Protein AF-A0A3M1MXD2-F1 (afdb_monomer_lite)

Structure (mmCIF, N/CA/C/O backbone):
data_AF-A0A3M1MXD2-F1
#
_entry.id   AF-A0A3M1MXD2-F1
#
loop_
_atom_site.group_PDB
_atom_site.id
_atom_site.type_symbol
_atom_site.label_atom_id
_atom_site.label_alt_id
_atom_site.label_comp_id
_atom_site.label_asym_id
_atom_site.label_entity_id
_atom_site.label_seq_id
_atom_site.pdbx_PDB_ins_code
_atom_site.Cartn_x
_atom_site.Cartn_y
_atom_site.Cartn_z
_atom_site.occupancy
_atom_site.B_iso_or_equiv
_atom_site.auth_seq_id
_atom_site.auth_comp_id
_atom_site.auth_asym_id
_atom_site.auth_atom_id
_atom_site.pdbx_PDB_model_num
ATOM 1 N N . THR A 1 1 ? -4.404 8.424 15.068 1.00 61.44 1 THR A N 1
ATOM 2 C CA . THR A 1 1 ? -3.546 7.217 15.096 1.00 61.44 1 THR A CA 1
ATOM 3 C C . THR A 1 1 ? -4.121 6.163 14.155 1.00 61.44 1 THR A C 1
ATOM 5 O O . THR A 1 1 ? -5.251 6.343 13.712 1.00 61.44 1 THR A O 1
ATOM 8 N N . LEU A 1 2 ? -3.380 5.099 13.807 1.00 61.16 2 LEU A N 1
ATOM 9 C CA . LEU A 1 2 ? -3.900 3.979 12.992 1.00 61.16 2 LEU A CA 1
ATOM 10 C C . LEU A 1 2 ? -5.179 3.389 13.611 1.00 61.16 2 LEU A C 1
ATOM 12 O O . LEU A 1 2 ? -6.141 3.114 12.904 1.00 61.16 2 LEU A O 1
ATOM 16 N N . THR A 1 3 ? -5.236 3.329 14.943 1.00 62.22 3 THR A N 1
ATOM 17 C CA . THR A 1 3 ? -6.422 2.932 15.710 1.00 62.22 3 THR A CA 1
ATOM 18 C C . THR A 1 3 ? -7.632 3.809 15.405 1.00 62.22 3 THR A C 1
ATOM 20 O O . THR A 1 3 ? -8.699 3.279 15.117 1.00 62.22 3 THR A O 1
ATOM 23 N N . MET A 1 4 ? -7.465 5.137 15.370 1.00 67.19 4 MET A N 1
ATOM 24 C CA . MET A 1 4 ? -8.547 6.053 14.974 1.00 67.19 4 MET A CA 1
ATOM 25 C C . MET A 1 4 ? -9.017 5.792 13.539 1.00 67.19 4 MET A C 1
ATOM 27 O O . MET A 1 4 ? -10.211 5.860 13.264 1.00 67.19 4 MET A O 1
ATOM 31 N N . GLN A 1 5 ? -8.098 5.474 12.619 1.00 60.41 5 GLN A N 1
ATOM 32 C CA . GLN A 1 5 ? -8.469 5.159 11.238 1.00 60.41 5 GLN A CA 1
ATOM 33 C C . GLN A 1 5 ? -9.229 3.827 11.132 1.00 60.41 5 GLN A C 1
ATOM 35 O O . GLN A 1 5 ? -10.195 3.748 10.378 1.00 60.41 5 GLN A O 1
ATOM 40 N N . VAL A 1 6 ? -8.860 2.813 11.923 1.00 63.53 6 VAL A N 1
ATOM 41 C CA . VAL A 1 6 ? -9.607 1.547 12.020 1.00 63.53 6 VAL A CA 1
ATOM 42 C C . VAL A 1 6 ? -10.991 1.770 12.606 1.00 63.53 6 VAL A C 1
ATOM 44 O O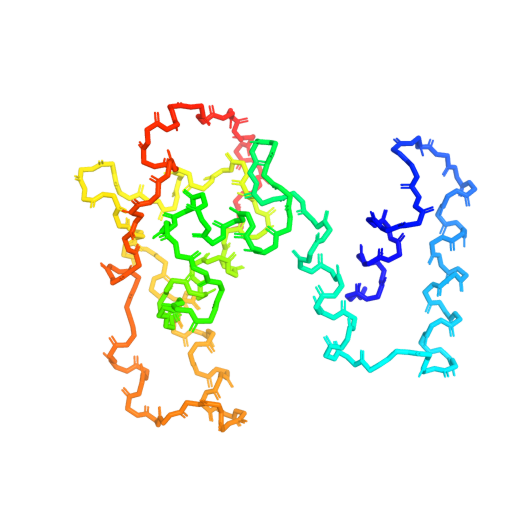 . VAL A 1 6 ? -11.972 1.405 11.975 1.00 63.53 6 VAL A O 1
ATOM 47 N N . VAL A 1 7 ? -11.096 2.418 13.767 1.00 63.97 7 VAL A N 1
ATOM 48 C CA . VAL A 1 7 ? -12.385 2.682 14.428 1.00 63.97 7 VAL A CA 1
ATOM 49 C C . VAL A 1 7 ? -13.332 3.441 13.497 1.00 63.97 7 VAL A C 1
ATOM 51 O O . VAL A 1 7 ? -14.505 3.091 13.387 1.00 63.97 7 VAL A O 1
ATOM 54 N N . ARG A 1 8 ? -12.812 4.431 12.764 1.00 61.53 8 ARG A N 1
ATOM 55 C CA . ARG A 1 8 ? -13.595 5.208 11.801 1.00 61.53 8 ARG A CA 1
ATOM 56 C C . ARG A 1 8 ? -14.103 4.380 10.619 1.00 61.53 8 ARG A C 1
ATOM 58 O O . ARG A 1 8 ? -15.225 4.615 10.191 1.00 61.53 8 ARG A O 1
ATOM 65 N N . ASN A 1 9 ? -13.293 3.467 10.083 1.00 59.00 9 ASN A N 1
ATOM 66 C CA . ASN A 1 9 ? -13.651 2.681 8.896 1.00 59.00 9 ASN A CA 1
ATOM 67 C C . ASN A 1 9 ? -14.437 1.399 9.223 1.00 59.00 9 ASN A C 1
ATOM 69 O O . ASN A 1 9 ? -15.137 0.888 8.359 1.00 59.00 9 ASN A O 1
ATOM 73 N N . LEU A 1 10 ? -14.325 0.882 10.449 1.00 59.56 10 LEU A N 1
ATOM 74 C CA . LEU A 1 10 ? -14.829 -0.437 10.842 1.00 59.56 10 LEU A CA 1
ATOM 75 C C . LEU A 1 10 ? -16.139 -0.390 11.627 1.00 59.56 10 LEU A C 1
ATOM 77 O O . LEU A 1 10 ? -16.931 -1.321 11.541 1.00 59.56 10 LEU A O 1
ATOM 81 N N . LEU A 1 11 ? -16.356 0.669 12.412 1.00 51.91 11 LEU A N 1
ATOM 82 C CA . LEU A 1 11 ? -17.436 0.702 13.403 1.00 51.91 11 LEU A CA 1
ATOM 83 C C . LEU A 1 11 ? -18.489 1.788 13.153 1.00 51.91 11 LEU A C 1
ATOM 85 O O . LEU A 1 11 ? -19.529 1.765 13.802 1.00 51.91 11 LEU A O 1
ATOM 89 N N . LEU A 1 12 ? -18.256 2.742 12.244 1.00 50.59 12 LEU A N 1
ATOM 90 C CA . LEU A 1 12 ? -19.073 3.958 12.157 1.00 50.59 12 LEU A CA 1
ATOM 91 C C . LEU A 1 12 ? -19.541 4.244 10.720 1.00 50.59 12 LEU A C 1
ATOM 93 O O . LEU A 1 12 ? -18.741 4.549 9.837 1.00 50.59 12 LEU A O 1
ATOM 97 N N . ASN A 1 13 ? -20.861 4.199 10.499 1.00 51.50 13 ASN A N 1
ATOM 98 C CA . ASN A 1 13 ? -21.495 4.578 9.230 1.00 51.50 13 ASN A CA 1
ATOM 99 C C . ASN A 1 13 ? -21.226 6.055 8.855 1.00 51.50 13 ASN A C 1
ATOM 101 O O . ASN A 1 13 ? -20.935 6.904 9.701 1.00 51.50 13 ASN A O 1
ATOM 105 N N . ARG A 1 14 ? -21.337 6.371 7.553 1.00 48.12 14 ARG A N 1
ATOM 106 C CA . ARG A 1 14 ? -20.965 7.651 6.899 1.00 48.12 14 ARG A CA 1
ATOM 107 C C . ARG A 1 14 ? -21.758 8.909 7.326 1.00 48.12 14 ARG A C 1
ATOM 109 O O . ARG A 1 14 ? -21.592 9.955 6.698 1.00 48.12 14 ARG A O 1
ATOM 116 N N . GLU A 1 15 ? -22.573 8.873 8.377 1.00 48.66 15 GLU A N 1
ATOM 117 C CA . GLU A 1 15 ? -23.330 10.048 8.831 1.00 48.66 15 GLU A CA 1
ATOM 118 C C . GLU A 1 15 ? -22.477 10.978 9.711 1.00 48.66 15 GLU A C 1
ATOM 120 O O . GLU A 1 15 ? -21.813 10.568 10.664 1.00 48.66 15 GLU A O 1
ATOM 125 N N . LYS A 1 16 ? -22.446 12.269 9.359 1.00 47.78 16 LYS A N 1
ATOM 126 C CA . LYS A 1 16 ? -21.622 13.289 10.023 1.00 47.78 16 LYS A CA 1
ATOM 127 C C . LYS A 1 16 ? -22.347 13.860 11.249 1.00 47.78 16 LYS A C 1
ATOM 129 O O . LYS A 1 16 ? -22.948 14.924 11.155 1.00 47.78 16 LYS A O 1
ATOM 134 N N . THR A 1 17 ? -22.266 13.200 12.403 1.00 59.31 17 THR A N 1
ATOM 135 C CA . THR A 1 17 ? -22.804 13.735 13.672 1.00 59.31 17 THR A CA 1
ATOM 136 C C . THR A 1 17 ? -21.702 13.978 14.707 1.00 59.31 17 THR A C 1
ATOM 138 O O . THR A 1 17 ? -20.681 13.290 14.729 1.00 59.31 17 THR A O 1
ATOM 141 N N . LEU A 1 18 ? -21.886 14.977 15.583 1.00 61.53 18 LEU A N 1
ATOM 142 C CA . LEU A 1 18 ? -20.937 15.295 16.664 1.00 61.53 18 LEU A CA 1
ATOM 143 C C . LEU A 1 18 ? -20.755 14.105 17.630 1.00 61.53 18 LEU A C 1
ATOM 145 O O . LEU A 1 18 ? -19.653 13.870 18.122 1.00 61.53 18 LEU A O 1
ATOM 149 N N . ALA A 1 19 ? -21.821 13.316 17.821 1.00 60.53 19 ALA A N 1
ATOM 150 C CA . ALA A 1 19 ? -21.829 12.071 18.588 1.00 60.53 19 ALA A CA 1
ATOM 151 C C . ALA A 1 19 ? -20.804 11.048 18.062 1.00 60.53 19 ALA A C 1
ATOM 153 O O . ALA A 1 19 ? -20.090 10.429 18.848 1.00 60.53 19 ALA A O 1
ATOM 154 N N . ARG A 1 20 ? -20.616 10.973 16.738 1.00 63.59 20 ARG A N 1
ATOM 155 C CA . ARG A 1 20 ? -19.633 10.084 16.100 1.00 63.59 20 ARG A CA 1
ATOM 156 C C . ARG A 1 20 ? -18.201 10.374 16.534 1.00 63.59 20 ARG A C 1
ATOM 158 O O . ARG A 1 20 ? -17.392 9.469 16.700 1.00 63.59 20 ARG A O 1
ATOM 165 N N . LYS A 1 21 ? -17.856 11.654 16.686 1.00 61.91 21 LYS A N 1
ATOM 166 C CA . LYS A 1 21 ? -16.491 12.051 17.049 1.00 61.91 21 LYS A CA 1
ATOM 167 C C . LYS A 1 21 ? -16.168 11.678 18.497 1.00 61.91 21 LYS A C 1
ATOM 169 O O . LYS A 1 21 ? -15.016 11.386 18.796 1.00 61.91 21 LYS A O 1
ATOM 174 N N . VAL A 1 22 ? -17.183 11.638 19.360 1.00 65.94 22 VAL A N 1
ATOM 175 C CA . VAL A 1 22 ? -17.068 11.151 20.741 1.00 65.94 22 VAL A CA 1
ATOM 176 C C . VAL A 1 22 ? -16.906 9.630 20.759 1.00 65.94 22 VAL A C 1
ATOM 178 O O . VAL A 1 22 ? -16.019 9.121 21.438 1.00 65.94 22 VAL A O 1
ATOM 181 N N . GLU A 1 23 ? -17.685 8.911 19.953 1.00 60.56 23 GLU A N 1
ATOM 182 C CA . GLU A 1 23 ? -17.619 7.449 19.843 1.00 60.56 23 GLU A CA 1
ATOM 183 C C . GLU A 1 23 ? -16.267 6.971 19.283 1.00 60.56 23 GLU A C 1
ATOM 185 O O . GLU A 1 23 ? -15.645 6.067 19.840 1.00 60.56 23 GLU A O 1
ATOM 190 N N . GLU A 1 24 ? -15.743 7.662 18.261 1.00 65.88 24 GLU A N 1
ATOM 191 C CA . GLU A 1 24 ? -14.409 7.420 17.694 1.00 65.88 24 GLU A CA 1
ATOM 192 C C . GLU A 1 24 ? -13.307 7.575 18.756 1.00 65.88 24 GLU A C 1
ATOM 194 O O . GLU A 1 24 ? -12.401 6.743 18.842 1.00 65.88 24 GLU A O 1
ATOM 199 N N . VAL A 1 25 ? -13.397 8.611 19.597 1.00 74.31 25 VAL A N 1
ATOM 200 C CA . VAL A 1 25 ? -12.430 8.870 20.675 1.00 74.31 25 VAL A CA 1
ATOM 201 C C . VAL A 1 25 ? -12.531 7.816 21.779 1.00 74.31 25 VAL A C 1
ATOM 203 O O . VAL A 1 25 ? -11.496 7.320 22.222 1.00 74.31 25 VAL A O 1
ATOM 206 N N . ILE A 1 26 ? -13.742 7.426 22.192 1.00 69.69 26 ILE A N 1
ATOM 207 C CA . ILE A 1 26 ? -13.956 6.413 23.238 1.00 69.69 26 ILE A CA 1
ATOM 208 C C . ILE A 1 26 ? -13.440 5.045 22.782 1.00 69.69 26 ILE A C 1
ATOM 210 O O . ILE A 1 26 ? -12.658 4.422 23.496 1.00 69.69 26 ILE A O 1
ATOM 214 N N . LEU A 1 27 ? -13.815 4.587 21.585 1.00 62.75 27 LEU A N 1
ATOM 215 C CA . LEU A 1 27 ? -13.380 3.292 21.048 1.00 62.75 27 LEU A CA 1
ATOM 216 C C . LEU A 1 27 ? -11.868 3.244 20.811 1.00 62.75 27 LEU A C 1
ATOM 218 O O . LEU A 1 27 ? -11.224 2.255 21.160 1.00 62.75 27 LEU A O 1
ATOM 222 N N . THR A 1 28 ? -11.284 4.328 20.292 1.00 67.81 28 THR A N 1
ATOM 223 C CA . THR A 1 28 ? -9.825 4.456 20.163 1.00 67.81 28 THR A CA 1
ATOM 224 C C . THR A 1 28 ? -9.153 4.339 21.528 1.00 67.81 28 THR A C 1
ATOM 226 O O . THR A 1 28 ? -8.231 3.541 21.690 1.00 67.81 28 THR A O 1
ATOM 229 N N . ALA A 1 29 ? -9.640 5.090 22.522 1.00 68.50 29 ALA A N 1
ATOM 230 C CA . ALA A 1 29 ? -9.086 5.074 23.869 1.00 68.50 29 ALA A CA 1
ATOM 231 C C . ALA A 1 29 ? -9.219 3.694 24.525 1.00 68.50 29 ALA A C 1
ATOM 233 O O . ALA A 1 29 ? -8.295 3.267 25.205 1.00 68.50 29 ALA A O 1
ATOM 234 N N . LEU A 1 30 ? -10.321 2.971 24.307 1.00 65.00 30 LEU A N 1
ATOM 235 C CA . LEU A 1 30 ? -10.512 1.614 24.824 1.00 65.00 30 LEU A CA 1
ATOM 236 C C . LEU A 1 30 ? -9.529 0.619 24.194 1.00 65.00 30 LEU A C 1
ATOM 238 O O . LEU A 1 30 ? -8.857 -0.109 24.923 1.00 65.00 30 LEU A O 1
ATOM 242 N N . ILE A 1 31 ? -9.394 0.610 22.865 1.00 67.44 31 ILE A N 1
ATOM 243 C CA . ILE A 1 31 ? -8.470 -0.296 22.164 1.00 67.44 31 ILE A CA 1
ATOM 244 C C . ILE A 1 31 ? -7.020 -0.017 22.578 1.00 67.44 31 ILE A C 1
ATOM 246 O O . ILE A 1 31 ? -6.276 -0.955 22.868 1.00 67.44 31 ILE A O 1
ATOM 250 N N . GLU A 1 32 ? -6.627 1.259 22.655 1.00 72.75 32 GLU A N 1
ATOM 251 C CA . GLU A 1 32 ? -5.273 1.659 23.057 1.00 72.75 32 GLU A CA 1
ATOM 252 C C . GLU A 1 32 ? -5.007 1.365 24.543 1.00 72.75 32 GLU A C 1
ATOM 254 O O . GLU A 1 32 ? -3.958 0.813 24.882 1.00 72.75 32 GLU A O 1
ATOM 259 N N . ARG A 1 33 ? -5.962 1.670 25.435 1.00 71.69 33 ARG A N 1
ATOM 260 C CA . ARG A 1 33 ? -5.820 1.487 26.890 1.00 71.69 33 ARG A CA 1
ATOM 261 C C . ARG A 1 33 ? -5.802 0.020 27.305 1.00 71.69 33 ARG A C 1
ATOM 263 O O . ARG A 1 33 ? -5.035 -0.333 28.195 1.00 71.69 33 ARG A O 1
ATOM 270 N N . PHE A 1 34 ? -6.622 -0.823 26.680 1.00 70.00 34 PHE A N 1
ATOM 271 C CA . PHE A 1 34 ? -6.718 -2.247 27.014 1.00 70.00 34 PHE A CA 1
ATOM 272 C C . PHE A 1 34 ? -5.847 -3.148 26.128 1.00 70.00 34 PHE A C 1
ATOM 274 O O . PHE A 1 34 ? -5.831 -4.356 26.342 1.00 70.00 34 PHE A O 1
ATOM 281 N N . ARG A 1 35 ? -5.112 -2.584 25.153 1.00 69.25 35 ARG A N 1
ATOM 282 C CA . ARG A 1 35 ? -4.287 -3.325 24.176 1.00 69.25 35 ARG A CA 1
ATOM 283 C C . ARG A 1 35 ? -5.027 -4.523 23.567 1.00 69.25 35 ARG A C 1
ATOM 285 O O . ARG A 1 35 ? -4.460 -5.602 23.421 1.00 69.25 35 ARG A O 1
ATOM 292 N N . LEU A 1 36 ? -6.301 -4.326 23.222 1.00 68.19 36 LEU A N 1
ATOM 293 C CA . LEU A 1 36 ? -7.201 -5.404 22.785 1.00 68.19 36 LEU A CA 1
ATOM 294 C C . LEU A 1 36 ? -6.741 -6.081 21.486 1.00 68.19 36 LEU A C 1
ATOM 296 O O . LEU A 1 36 ? -7.125 -7.213 21.213 1.00 68.19 36 LEU A O 1
ATOM 300 N N . LEU A 1 37 ? -5.934 -5.382 20.685 1.00 72.69 37 LEU A N 1
ATOM 301 C CA . LEU A 1 37 ? -5.367 -5.865 19.432 1.00 72.69 37 LEU A CA 1
ATOM 302 C C . LEU A 1 37 ? -3.881 -5.506 19.367 1.00 72.69 37 LEU A C 1
ATOM 304 O O . LEU A 1 37 ? -3.476 -4.420 19.793 1.00 72.69 37 LEU A O 1
ATOM 308 N N . SER A 1 38 ? -3.074 -6.402 18.795 1.00 79.06 38 SER A N 1
ATOM 309 C CA . SER A 1 38 ? -1.691 -6.085 18.439 1.00 79.06 38 SER A CA 1
ATOM 310 C C . SER A 1 38 ? -1.653 -5.081 17.278 1.00 79.06 38 SER A C 1
ATOM 312 O O . SER A 1 38 ? -2.634 -4.917 16.544 1.00 79.06 38 SER A O 1
ATOM 314 N N . LYS A 1 39 ? -0.522 -4.390 17.094 1.00 71.38 39 LYS A N 1
ATOM 315 C CA . LYS A 1 39 ? -0.371 -3.410 16.004 1.00 71.38 39 LYS A CA 1
ATOM 316 C C . LYS A 1 39 ? -0.501 -4.070 14.632 1.00 71.38 39 LYS A C 1
ATOM 318 O O . LYS A 1 39 ? -1.073 -3.476 13.724 1.00 71.38 39 LYS A O 1
ATOM 323 N N . GLU A 1 40 ? -0.012 -5.298 14.512 1.00 75.50 40 GLU A N 1
ATOM 324 C CA . GLU A 1 40 ? -0.066 -6.116 13.303 1.00 75.50 40 GLU A CA 1
ATOM 325 C C . GLU A 1 40 ? -1.517 -6.465 12.971 1.00 75.50 40 GLU A C 1
ATOM 327 O O . GLU A 1 40 ? -1.968 -6.221 11.855 1.00 75.50 40 GLU A O 1
ATOM 332 N N . ARG A 1 41 ? -2.287 -6.930 13.966 1.00 76.25 41 ARG A N 1
ATOM 333 C CA . ARG A 1 41 ? -3.703 -7.263 13.772 1.00 76.25 41 ARG A CA 1
ATOM 334 C C . ARG A 1 41 ? -4.542 -6.038 13.416 1.00 76.25 41 ARG A C 1
ATOM 336 O O . ARG A 1 41 ? -5.450 -6.124 12.595 1.00 76.25 41 ARG A O 1
ATOM 343 N N . LEU A 1 42 ? -4.235 -4.895 14.024 1.00 74.69 42 LEU A N 1
ATOM 344 C CA . LEU A 1 42 ? -4.890 -3.627 13.718 1.00 74.69 42 LEU A CA 1
ATOM 345 C C . LEU A 1 42 ? -4.611 -3.182 12.273 1.00 74.69 42 LEU A C 1
ATOM 347 O O . LEU A 1 42 ? -5.526 -2.729 11.590 1.00 74.69 42 LEU A O 1
ATOM 351 N N . ALA A 1 43 ? -3.370 -3.333 11.805 1.00 71.31 43 ALA A N 1
ATOM 352 C CA . ALA A 1 43 ? -2.982 -3.016 10.434 1.00 71.31 43 ALA A CA 1
ATOM 353 C C . ALA A 1 43 ? -3.628 -3.967 9.413 1.00 71.31 43 ALA A C 1
ATOM 355 O O . ALA A 1 43 ? -4.171 -3.506 8.416 1.00 71.31 43 ALA A O 1
ATOM 356 N N . GLU A 1 44 ? -3.641 -5.273 9.678 1.00 79.12 44 GLU A N 1
ATOM 357 C CA . GLU A 1 44 ? -4.310 -6.264 8.824 1.00 79.12 44 GLU A CA 1
ATOM 358 C C . GLU A 1 44 ? -5.797 -5.932 8.644 1.00 79.12 44 GLU A C 1
ATOM 360 O O . GLU A 1 44 ? -6.319 -5.885 7.529 1.00 79.12 44 GLU A O 1
ATOM 365 N N . LEU A 1 45 ? -6.473 -5.643 9.756 1.00 78.06 45 LEU A N 1
ATOM 366 C CA . LEU A 1 45 ? -7.883 -5.296 9.763 1.00 78.06 45 LEU A CA 1
ATOM 367 C C . LEU A 1 45 ? -8.145 -3.989 9.007 1.00 78.06 45 LEU A C 1
ATOM 369 O O . LEU A 1 45 ? -9.064 -3.917 8.196 1.00 78.06 45 LEU A O 1
ATOM 373 N N . TYR A 1 46 ? -7.302 -2.979 9.227 1.00 78.19 46 TYR A N 1
ATOM 374 C CA . TYR A 1 46 ? -7.340 -1.724 8.485 1.00 78.19 46 TYR A CA 1
ATOM 375 C C . TYR A 1 46 ? -7.253 -1.956 6.971 1.00 78.19 46 TYR A C 1
ATOM 377 O O . TYR A 1 46 ? -8.137 -1.533 6.226 1.00 78.19 46 TYR A O 1
ATOM 385 N N . PHE A 1 47 ? -6.218 -2.667 6.518 1.00 82.94 47 PHE A N 1
ATOM 386 C CA . PHE A 1 47 ? -5.961 -2.886 5.097 1.00 82.94 47 PHE A CA 1
ATOM 387 C C . PHE A 1 47 ? -7.062 -3.691 4.406 1.00 82.94 47 PHE A C 1
ATOM 389 O O . PHE A 1 47 ? -7.290 -3.491 3.215 1.00 82.94 47 PHE A O 1
ATOM 396 N N . ASN A 1 48 ? -7.776 -4.547 5.138 1.00 86.94 48 ASN A N 1
ATOM 397 C CA . ASN A 1 48 ? -8.881 -5.339 4.601 1.00 86.94 48 ASN A CA 1
ATOM 398 C C . ASN A 1 48 ? -10.230 -4.605 4.534 1.00 86.94 48 ASN A C 1
ATOM 400 O O . ASN A 1 48 ? -11.163 -5.139 3.946 1.00 86.94 48 ASN A O 1
ATOM 404 N N . ILE A 1 49 ? -10.345 -3.395 5.088 1.00 78.38 49 ILE A N 1
ATOM 405 C CA . ILE A 1 49 ? -11.627 -2.667 5.153 1.00 78.38 49 ILE A CA 1
ATOM 406 C C . ILE A 1 49 ? -11.622 -1.382 4.329 1.00 78.38 49 ILE A C 1
ATOM 408 O O . ILE A 1 49 ? -12.670 -0.939 3.861 1.00 78.38 49 ILE A O 1
ATOM 412 N N . ILE A 1 50 ? -10.462 -0.759 4.145 1.00 81.69 50 ILE A N 1
ATOM 413 C CA . ILE A 1 50 ? -10.372 0.486 3.380 1.00 81.69 50 ILE A CA 1
ATOM 414 C C . ILE A 1 50 ? -10.674 0.297 1.889 1.00 81.69 50 ILE A C 1
ATOM 416 O O . ILE A 1 50 ? -10.455 -0.769 1.310 1.00 81.69 50 ILE A O 1
ATOM 420 N N . GLU A 1 51 ? -11.163 1.379 1.281 1.00 84.31 51 GLU A N 1
ATOM 421 C CA . GLU A 1 51 ? -11.341 1.514 -0.164 1.00 84.31 51 GLU A CA 1
ATOM 422 C C . GLU A 1 51 ? -9.986 1.840 -0.806 1.00 84.31 51 GLU A C 1
ATOM 424 O O . GLU A 1 51 ? -9.395 2.883 -0.527 1.00 84.31 51 GLU A O 1
ATOM 429 N N . TRP A 1 52 ? -9.503 0.952 -1.669 1.00 87.25 52 TRP A N 1
ATOM 430 C CA . TRP A 1 52 ? -8.241 1.073 -2.401 1.00 87.25 52 TRP A CA 1
ATOM 431 C C . TRP A 1 52 ? -8.412 1.671 -3.796 1.00 87.25 52 TRP A C 1
ATOM 433 O O . TRP A 1 52 ? -7.430 2.052 -4.411 1.00 87.25 52 TRP A O 1
ATOM 443 N N . GLY A 1 53 ? -9.643 1.807 -4.280 1.00 84.69 53 GLY A N 1
ATOM 444 C CA . GLY A 1 53 ? -10.007 2.376 -5.576 1.00 84.69 53 GLY A CA 1
ATOM 445 C C . GLY A 1 53 ? -11.530 2.356 -5.731 1.00 84.69 53 GLY A C 1
ATOM 446 O O . GLY A 1 53 ? -12.204 1.858 -4.829 1.00 84.69 53 GLY A O 1
ATOM 447 N N . PRO A 1 54 ? -12.101 2.886 -6.829 1.00 81.06 54 PRO A N 1
ATOM 448 C CA . PRO A 1 54 ? -13.545 2.846 -7.051 1.00 81.06 54 PRO A CA 1
ATOM 449 C C . PRO A 1 54 ? -14.081 1.416 -6.908 1.00 81.06 54 PRO A C 1
ATOM 451 O O . PRO A 1 54 ? -13.762 0.556 -7.721 1.00 81.06 54 PRO A O 1
ATOM 454 N N . GLU A 1 55 ? -14.848 1.175 -5.842 1.00 84.00 55 GLU A N 1
ATOM 455 C CA . GLU A 1 55 ? -15.452 -0.129 -5.512 1.00 84.00 55 GLU A CA 1
ATOM 456 C C . GLU A 1 55 ? -14.458 -1.274 -5.218 1.00 84.00 55 GLU A C 1
ATOM 458 O O . GLU A 1 55 ? -14.846 -2.438 -5.166 1.00 84.00 55 GLU A O 1
ATOM 463 N N . VAL A 1 56 ? -13.186 -0.960 -4.952 1.00 89.38 56 VAL A N 1
ATOM 464 C CA . VAL A 1 56 ? -12.156 -1.946 -4.583 1.00 89.38 56 VAL A CA 1
ATOM 465 C C . VAL A 1 56 ? -11.913 -1.865 -3.080 1.00 89.38 56 VAL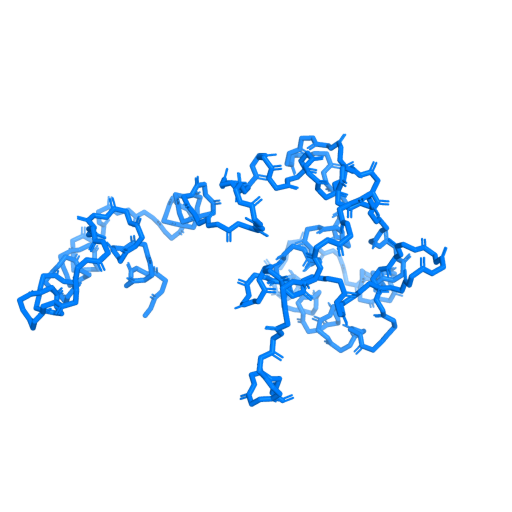 A C 1
ATOM 467 O O . VAL A 1 56 ? -11.314 -0.901 -2.605 1.00 89.38 56 VAL A O 1
ATOM 470 N N . TYR A 1 57 ? -12.367 -2.865 -2.325 1.00 87.75 57 TYR A N 1
ATOM 471 C CA . TYR A 1 57 ? -12.261 -2.895 -0.862 1.00 87.75 57 TYR A CA 1
ATOM 472 C C . TYR A 1 57 ? -11.377 -4.043 -0.383 1.00 87.75 57 TYR A C 1
ATOM 474 O O . TYR A 1 57 ? -11.566 -5.194 -0.767 1.00 87.75 57 TYR A O 1
ATOM 482 N N . GLY A 1 58 ? -10.446 -3.720 0.509 1.00 89.12 58 GLY A N 1
ATOM 483 C CA . GLY A 1 58 ? -9.527 -4.685 1.098 1.00 89.12 58 GLY A CA 1
ATOM 484 C C . GLY A 1 58 ? -8.280 -4.994 0.264 1.00 89.12 58 GLY A C 1
ATOM 485 O O . GLY A 1 58 ? -8.252 -4.839 -0.957 1.00 89.12 58 GLY A O 1
ATOM 486 N N . LEU A 1 59 ? -7.219 -5.433 0.949 1.00 93.25 59 LEU A N 1
ATOM 487 C CA . LEU A 1 59 ? -5.892 -5.624 0.358 1.00 93.25 59 LEU A CA 1
ATOM 488 C C . LEU A 1 59 ? -5.869 -6.738 -0.692 1.00 93.25 59 LEU A C 1
ATOM 490 O O . LEU A 1 59 ? -5.172 -6.615 -1.698 1.00 93.25 59 LEU A O 1
ATOM 494 N N . THR A 1 60 ? -6.631 -7.811 -0.480 1.00 95.00 60 THR A N 1
ATOM 495 C CA . THR A 1 60 ? -6.747 -8.915 -1.444 1.00 95.00 60 THR A CA 1
ATOM 496 C C . THR A 1 60 ? -7.307 -8.429 -2.774 1.00 95.00 60 THR A C 1
ATOM 498 O O . THR A 1 60 ? -6.689 -8.627 -3.820 1.00 95.00 60 THR A O 1
ATOM 501 N N . GLU A 1 61 ? -8.428 -7.709 -2.736 1.00 94.94 61 GLU A N 1
ATOM 502 C CA . GLU A 1 61 ? -9.046 -7.171 -3.947 1.00 94.94 61 GLU A CA 1
ATOM 503 C C . GLU A 1 61 ? -8.184 -6.077 -4.577 1.00 94.94 61 GLU A C 1
ATOM 505 O O . GLU A 1 61 ? -8.065 -6.027 -5.797 1.00 94.94 61 GLU A O 1
ATOM 510 N N . ALA A 1 62 ? -7.488 -5.267 -3.774 1.00 94.62 62 ALA A N 1
ATOM 511 C CA . ALA A 1 62 ? -6.511 -4.306 -4.281 1.00 94.62 62 ALA A CA 1
ATOM 512 C C . ALA A 1 62 ? -5.359 -4.992 -5.032 1.00 94.62 62 ALA A C 1
ATOM 514 O O . ALA A 1 62 ? -5.026 -4.598 -6.147 1.00 94.62 62 ALA A O 1
ATOM 515 N N . SER A 1 63 ? -4.779 -6.051 -4.465 1.00 97.06 63 SER A N 1
ATOM 516 C CA . SER A 1 63 ? -3.666 -6.794 -5.075 1.00 97.06 63 SER A CA 1
ATOM 517 C C . SER A 1 63 ? -4.069 -7.386 -6.428 1.00 97.06 63 SER A C 1
ATOM 519 O O . SER A 1 63 ? -3.340 -7.262 -7.415 1.00 97.06 63 SER A O 1
ATOM 521 N N . ARG A 1 64 ? -5.285 -7.936 -6.515 1.00 96.50 64 ARG A N 1
ATOM 522 C CA . ARG A 1 64 ? -5.862 -8.442 -7.767 1.00 96.50 64 ARG A CA 1
ATOM 523 C C . ARG A 1 64 ? -6.176 -7.319 -8.751 1.00 96.50 64 ARG A C 1
ATOM 525 O O . ARG A 1 64 ? -5.861 -7.429 -9.935 1.00 96.50 64 ARG A O 1
ATOM 532 N N . PHE A 1 65 ? -6.753 -6.221 -8.273 1.00 95.62 65 PHE A N 1
ATOM 533 C CA . PHE A 1 65 ? -7.118 -5.077 -9.101 1.00 95.62 65 PHE A CA 1
ATOM 534 C C . PHE A 1 65 ? -5.894 -4.397 -9.726 1.00 95.62 65 PHE A C 1
ATOM 536 O O . PHE A 1 65 ? -5.886 -4.155 -10.932 1.00 95.62 65 PHE A O 1
ATOM 543 N N . TYR A 1 66 ? -4.849 -4.126 -8.941 1.00 95.94 66 TYR A N 1
ATOM 544 C CA . TYR A 1 66 ? -3.644 -3.441 -9.410 1.00 95.94 66 TYR A CA 1
ATOM 545 C C . TYR A 1 66 ? -2.674 -4.378 -10.136 1.00 95.94 66 TYR A C 1
ATOM 547 O O . TYR A 1 66 ? -2.157 -4.013 -11.194 1.00 95.94 66 TYR A O 1
ATOM 555 N N . PHE A 1 67 ? -2.473 -5.598 -9.626 1.00 97.50 67 PHE A N 1
ATOM 556 C CA . PHE A 1 67 ? -1.384 -6.476 -10.069 1.00 97.50 67 PHE A CA 1
ATOM 557 C C . PHE A 1 67 ? -1.815 -7.880 -10.520 1.00 97.50 67 PHE A C 1
ATOM 559 O O . PHE A 1 67 ? -0.962 -8.664 -10.927 1.00 97.50 67 PHE A O 1
ATOM 566 N N . ALA A 1 68 ? -3.109 -8.220 -10.500 1.00 97.00 68 ALA A N 1
ATOM 567 C CA . ALA A 1 68 ? -3.596 -9.577 -10.796 1.00 97.00 68 ALA A CA 1
ATOM 568 C C . ALA A 1 68 ? -2.882 -10.668 -9.968 1.00 97.00 68 ALA A C 1
ATOM 570 O O . ALA A 1 68 ? -2.603 -11.757 -10.466 1.00 97.00 68 ALA A O 1
ATOM 571 N N . LYS A 1 69 ? -2.571 -10.352 -8.706 1.00 97.88 69 LYS A N 1
ATOM 572 C CA . LYS A 1 69 ? -1.817 -11.202 -7.777 1.00 97.88 69 LYS A CA 1
ATOM 573 C C . LYS A 1 69 ? -2.547 -11.350 -6.451 1.00 97.88 69 LYS A C 1
ATOM 575 O O . LYS A 1 69 ? -3.319 -10.471 -6.063 1.00 97.88 69 LYS A O 1
ATOM 580 N N . GLU A 1 70 ? -2.252 -12.431 -5.737 1.00 96.81 70 GLU A N 1
ATOM 581 C CA . GLU A 1 70 ? -2.576 -12.518 -4.317 1.00 96.81 70 GLU A CA 1
ATOM 582 C C . GLU A 1 70 ? -1.617 -11.633 -3.497 1.00 96.81 70 GLU A C 1
ATOM 584 O O . GLU A 1 70 ? -0.483 -11.398 -3.924 1.00 96.81 70 GLU A O 1
ATOM 589 N N . PRO A 1 71 ? -2.013 -11.153 -2.302 1.00 94.25 71 PRO A N 1
ATOM 590 C CA . PRO A 1 71 ? -1.167 -10.275 -1.488 1.00 94.25 71 PRO A CA 1
ATOM 591 C C . PRO A 1 71 ? 0.230 -10.827 -1.178 1.00 94.25 71 PRO A C 1
ATOM 593 O O . PRO A 1 71 ? 1.181 -10.060 -1.070 1.00 94.25 71 PRO A O 1
ATOM 596 N N . HIS A 1 72 ? 0.363 -12.149 -1.034 1.00 94.88 72 HIS A N 1
ATOM 597 C CA . HIS A 1 72 ? 1.641 -12.803 -0.738 1.00 94.88 72 HIS A CA 1
ATOM 598 C C . HIS A 1 72 ? 2.557 -12.946 -1.964 1.00 94.88 72 HIS A C 1
ATOM 600 O O . HIS A 1 72 ? 3.752 -13.171 -1.794 1.00 94.88 72 HIS A O 1
ATOM 606 N N . ASP A 1 73 ? 2.017 -12.772 -3.173 1.00 97.38 73 ASP A N 1
ATOM 607 C CA . ASP A 1 73 ? 2.766 -12.816 -4.434 1.00 97.38 73 ASP A CA 1
ATOM 608 C C . ASP A 1 73 ? 3.254 -11.426 -4.874 1.00 97.38 73 ASP A C 1
ATOM 610 O O . ASP A 1 73 ? 3.942 -11.286 -5.894 1.00 97.38 73 ASP A O 1
ATOM 614 N N . LEU A 1 74 ? 2.886 -10.376 -4.133 1.00 97.06 74 LEU A N 1
ATOM 615 C CA . LEU A 1 74 ? 3.336 -9.020 -4.410 1.00 97.06 74 L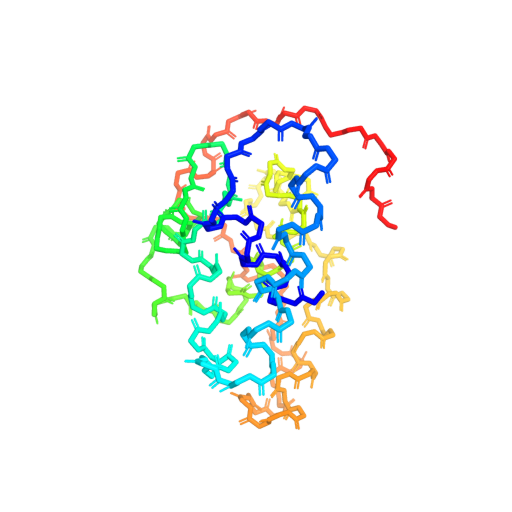EU A CA 1
ATOM 616 C C . LEU A 1 74 ? 4.847 -8.908 -4.220 1.00 97.06 74 LEU A C 1
ATOM 618 O O . LEU A 1 74 ? 5.419 -9.278 -3.194 1.00 97.06 74 LEU A O 1
ATOM 622 N N . THR A 1 75 ? 5.496 -8.304 -5.204 1.00 96.88 75 THR A N 1
ATOM 623 C CA . THR A 1 75 ? 6.885 -7.883 -5.073 1.00 96.88 75 THR A CA 1
ATOM 624 C C . THR A 1 75 ? 6.977 -6.673 -4.144 1.00 96.88 75 THR A C 1
ATOM 626 O O . THR A 1 75 ? 6.027 -5.903 -3.985 1.00 96.88 75 THR A O 1
ATOM 629 N N . ILE A 1 76 ? 8.150 -6.451 -3.548 1.00 95.88 76 ILE A N 1
ATOM 630 C CA . ILE A 1 76 ? 8.362 -5.302 -2.657 1.00 95.88 76 ILE A CA 1
ATOM 631 C C . ILE A 1 76 ? 8.033 -3.955 -3.336 1.00 95.88 76 ILE A C 1
ATOM 633 O O . ILE A 1 76 ? 7.345 -3.149 -2.709 1.00 95.88 76 ILE A O 1
ATOM 637 N N . PRO A 1 77 ? 8.432 -3.685 -4.600 1.00 97.06 77 PRO A N 1
ATOM 638 C CA . PRO A 1 77 ? 8.018 -2.466 -5.293 1.00 97.06 77 PRO A CA 1
ATOM 639 C C . PRO A 1 77 ? 6.495 -2.306 -5.402 1.00 97.06 77 PRO A C 1
ATOM 641 O O . PRO A 1 77 ? 5.983 -1.210 -5.191 1.00 97.06 77 PRO A O 1
ATOM 644 N N . GLU A 1 78 ? 5.763 -3.385 -5.689 1.00 97.56 78 GLU A N 1
ATOM 645 C CA . GLU A 1 78 ? 4.297 -3.367 -5.802 1.00 97.56 78 GLU A CA 1
ATOM 646 C C . GLU A 1 78 ? 3.633 -3.104 -4.443 1.00 97.56 78 GLU A C 1
ATOM 648 O O . GLU A 1 78 ? 2.724 -2.280 -4.343 1.00 97.56 78 GLU A O 1
ATOM 653 N N . ALA A 1 79 ? 4.132 -3.728 -3.371 1.00 95.19 79 ALA A N 1
ATOM 654 C CA . ALA A 1 79 ? 3.654 -3.479 -2.012 1.00 95.19 79 ALA A CA 1
ATOM 655 C C . ALA A 1 79 ? 3.910 -2.026 -1.568 1.00 95.19 79 ALA A C 1
ATOM 657 O O . ALA A 1 79 ? 3.043 -1.386 -0.968 1.00 95.19 79 ALA A O 1
ATOM 658 N N . ILE A 1 80 ? 5.081 -1.474 -1.906 1.00 94.81 80 ILE A N 1
ATOM 659 C CA . ILE A 1 80 ? 5.404 -0.065 -1.654 1.00 94.81 80 ILE A CA 1
ATOM 660 C C . ILE A 1 80 ? 4.473 0.847 -2.455 1.00 94.81 80 ILE A C 1
ATOM 662 O O . ILE A 1 80 ? 3.964 1.815 -1.895 1.00 94.81 80 ILE A O 1
ATOM 666 N N . PHE A 1 81 ? 4.208 0.535 -3.727 1.00 96.12 81 PHE A N 1
ATOM 667 C CA . PHE A 1 81 ? 3.269 1.298 -4.547 1.00 96.12 81 PHE A CA 1
ATOM 668 C C . PHE A 1 81 ? 1.881 1.373 -3.900 1.00 96.12 81 PHE A C 1
ATOM 670 O O . PHE A 1 81 ? 1.353 2.474 -3.749 1.00 96.12 81 PHE A O 1
ATOM 677 N N . LEU A 1 82 ? 1.333 0.241 -3.435 1.00 93.56 82 LEU A N 1
ATOM 678 C CA . LEU A 1 82 ? 0.058 0.214 -2.704 1.00 93.56 82 LEU A CA 1
ATOM 679 C C . LEU A 1 82 ? 0.094 1.127 -1.470 1.00 93.56 82 LEU A C 1
ATOM 681 O O . LEU A 1 82 ? -0.832 1.904 -1.245 1.00 93.56 82 LEU A O 1
ATOM 685 N N . GLY A 1 83 ? 1.186 1.098 -0.703 1.00 90.50 83 GLY A N 1
ATOM 686 C CA . GLY A 1 83 ? 1.374 1.996 0.439 1.00 90.50 83 GLY A CA 1
ATOM 687 C C . GLY A 1 83 ? 1.416 3.483 0.057 1.00 90.50 83 GLY A C 1
ATOM 688 O O . GLY A 1 83 ? 0.887 4.316 0.791 1.00 90.50 83 GLY A O 1
ATOM 689 N N . VAL A 1 84 ? 2.010 3.821 -1.092 1.00 90.00 84 VAL A N 1
ATOM 690 C CA . VAL A 1 84 ? 2.131 5.203 -1.589 1.00 90.00 84 VAL A CA 1
ATOM 691 C C . VAL A 1 84 ? 0.796 5.760 -2.074 1.00 90.00 84 VAL A C 1
ATOM 693 O O . VAL A 1 84 ? 0.508 6.924 -1.807 1.00 90.00 84 VAL A O 1
ATOM 696 N N . ILE A 1 85 ? -0.031 4.960 -2.752 1.00 90.00 85 ILE A N 1
ATOM 697 C CA . ILE A 1 85 ? -1.331 5.425 -3.270 1.00 90.00 85 ILE A CA 1
ATOM 698 C C . ILE A 1 85 ? -2.420 5.478 -2.196 1.00 90.00 85 ILE A C 1
ATOM 700 O O . ILE A 1 85 ? -3.449 6.115 -2.401 1.00 90.00 85 ILE A O 1
ATOM 704 N N . LEU A 1 86 ? -2.202 4.838 -1.045 1.00 83.69 86 LEU A N 1
ATOM 705 C CA . LEU A 1 86 ? -3.190 4.708 0.023 1.00 83.69 86 LEU A CA 1
ATOM 706 C C . LEU A 1 86 ? -3.817 6.019 0.532 1.00 83.69 86 LEU A C 1
ATOM 708 O O . LEU A 1 86 ? -4.998 6.003 0.878 1.00 83.69 86 LEU A O 1
ATOM 712 N N . PRO A 1 87 ? -3.102 7.161 0.587 1.00 79.19 87 PRO A N 1
ATOM 713 C CA . PRO A 1 87 ? -3.714 8.444 0.933 1.00 79.19 87 PRO A CA 1
ATOM 714 C C . PRO A 1 87 ? -4.717 8.944 -0.118 1.00 79.19 87 PRO A C 1
ATOM 716 O O . PRO A 1 87 ? -5.675 9.629 0.238 1.00 79.19 87 PRO A O 1
ATOM 719 N N . SER A 1 88 ? -4.515 8.584 -1.390 1.00 82.44 88 SER A N 1
ATOM 720 C CA . SER A 1 88 ? -5.305 9.049 -2.537 1.00 82.44 88 SER A CA 1
ATOM 721 C C . SER A 1 88 ? -5.605 7.904 -3.526 1.00 82.44 88 SER A C 1
ATOM 723 O O . SER A 1 88 ? -5.212 7.967 -4.691 1.00 82.44 88 SER A O 1
ATOM 725 N N . PRO A 1 89 ? -6.347 6.859 -3.112 1.00 80.88 89 PRO A N 1
ATOM 726 C CA . PRO A 1 89 ? -6.535 5.630 -3.895 1.00 80.88 89 PRO A CA 1
ATOM 727 C C . PRO A 1 89 ? -7.238 5.869 -5.239 1.00 80.88 89 PRO A C 1
ATOM 729 O O . PRO A 1 89 ? -6.861 5.332 -6.279 1.00 80.88 89 PRO A O 1
ATOM 732 N N . ARG A 1 90 ? -8.229 6.768 -5.253 1.00 83.81 90 ARG A N 1
ATOM 733 C CA . ARG A 1 90 ? -8.954 7.179 -6.472 1.00 83.81 90 ARG A CA 1
ATOM 734 C C . ARG A 1 90 ? -8.084 7.960 -7.462 1.00 83.81 90 ARG A C 1
ATOM 736 O O . ARG A 1 90 ? -8.443 8.076 -8.628 1.00 83.81 90 ARG A O 1
ATOM 743 N N . ALA A 1 91 ? -6.952 8.477 -6.993 1.00 85.38 91 ALA A N 1
ATOM 744 C CA . ALA A 1 91 ? -5.996 9.266 -7.752 1.00 85.38 91 ALA A CA 1
ATOM 745 C C . ALA A 1 91 ? -4.846 8.424 -8.322 1.00 85.38 91 ALA A C 1
ATOM 747 O O . ALA A 1 91 ? -3.919 9.005 -8.876 1.00 85.38 91 ALA A O 1
ATOM 748 N N . TYR A 1 92 ? -4.861 7.089 -8.189 1.00 89.12 92 TYR A N 1
ATOM 749 C CA . TYR A 1 92 ? -3.700 6.247 -8.518 1.00 89.12 92 TYR A CA 1
ATOM 750 C C . TYR A 1 92 ? -3.155 6.467 -9.942 1.00 89.12 92 TYR A C 1
ATOM 752 O O . TYR A 1 92 ? -1.958 6.315 -10.160 1.00 89.12 92 TYR A O 1
ATOM 760 N N . ARG A 1 93 ? -3.998 6.870 -10.908 1.00 88.69 93 ARG A N 1
ATOM 761 C CA . ARG A 1 93 ? -3.555 7.181 -12.279 1.00 88.69 93 ARG A CA 1
ATOM 762 C C . ARG A 1 93 ? -2.545 8.332 -12.343 1.00 88.69 93 ARG A C 1
ATOM 764 O O . ARG A 1 93 ? -1.733 8.341 -13.249 1.00 88.69 93 ARG A O 1
ATOM 771 N N . TYR A 1 94 ? -2.536 9.255 -11.378 1.00 90.56 94 TYR A N 1
ATOM 772 C CA . TYR A 1 94 ? -1.519 10.315 -11.288 1.00 90.56 94 TYR A CA 1
ATOM 773 C C . TYR A 1 94 ? -0.162 9.819 -10.768 1.00 90.56 94 TYR A C 1
ATOM 775 O O . TYR A 1 94 ? 0.801 10.577 -10.756 1.00 90.56 94 TYR A O 1
ATOM 783 N N . PHE A 1 95 ? -0.084 8.565 -10.319 1.00 91.00 95 PHE A N 1
ATOM 784 C CA . PHE A 1 95 ? 1.127 7.924 -9.803 1.00 91.00 95 PHE A CA 1
ATOM 785 C C . PHE A 1 95 ? 1.739 6.950 -10.815 1.00 91.00 95 PHE A C 1
ATOM 787 O O . PHE A 1 95 ? 2.776 6.353 -10.529 1.00 91.00 95 PHE A O 1
ATOM 794 N N . VAL A 1 96 ? 1.098 6.774 -11.972 1.00 93.44 96 VAL A N 1
ATOM 795 C CA . VAL A 1 96 ? 1.445 5.779 -12.986 1.00 93.44 96 VAL A CA 1
ATOM 796 C C . VAL A 1 96 ? 1.652 6.481 -14.320 1.00 93.44 96 VAL A C 1
ATOM 798 O O . VAL A 1 96 ? 0.885 7.361 -14.700 1.00 93.44 96 VAL A O 1
ATOM 801 N N . ASP A 1 97 ? 2.704 6.086 -15.016 1.00 92.56 97 ASP A N 1
ATOM 802 C CA . ASP A 1 97 ? 2.994 6.517 -16.374 1.00 92.56 97 ASP A CA 1
ATOM 803 C C . ASP A 1 97 ? 2.024 5.845 -17.363 1.00 92.56 97 ASP A C 1
ATOM 805 O O . ASP A 1 97 ? 1.795 4.634 -17.303 1.00 92.56 97 ASP A O 1
ATOM 809 N N . GLU A 1 98 ? 1.402 6.630 -18.246 1.00 88.94 98 GLU A N 1
ATOM 810 C CA . GLU A 1 98 ? 0.325 6.136 -19.113 1.00 88.94 98 GLU A CA 1
ATOM 811 C C . GLU A 1 98 ? 0.825 5.150 -20.178 1.00 88.94 98 GLU A C 1
ATOM 813 O O . GLU A 1 98 ? 0.126 4.177 -20.476 1.00 88.94 98 GLU A O 1
ATOM 818 N N . ASP A 1 99 ? 2.039 5.344 -20.691 1.00 90.12 99 ASP A N 1
ATOM 819 C CA . ASP A 1 99 ? 2.603 4.515 -21.756 1.00 90.12 99 ASP A CA 1
ATOM 820 C C . ASP A 1 99 ? 3.132 3.185 -21.212 1.00 90.12 99 ASP A C 1
ATOM 822 O O . ASP A 1 99 ? 2.877 2.116 -21.771 1.00 90.12 99 ASP A O 1
ATOM 826 N N . THR A 1 100 ? 3.855 3.235 -20.094 1.00 93.12 100 THR A N 1
ATOM 827 C CA . THR A 1 100 ? 4.506 2.058 -19.501 1.00 93.12 100 THR A CA 1
ATOM 828 C C . THR A 1 100 ? 3.620 1.307 -18.513 1.00 93.12 100 THR A C 1
ATOM 830 O O . THR A 1 100 ? 3.894 0.145 -18.217 1.00 93.12 100 THR A O 1
ATOM 833 N N . GLN A 1 101 ? 2.561 1.941 -17.997 1.00 94.25 101 GLN A N 1
ATOM 834 C CA . GLN A 1 101 ? 1.725 1.426 -16.905 1.00 94.25 101 GLN A CA 1
ATOM 835 C C . GLN A 1 101 ? 2.512 1.136 -15.613 1.00 94.25 101 GLN A C 1
ATOM 837 O O . GLN A 1 101 ? 2.040 0.39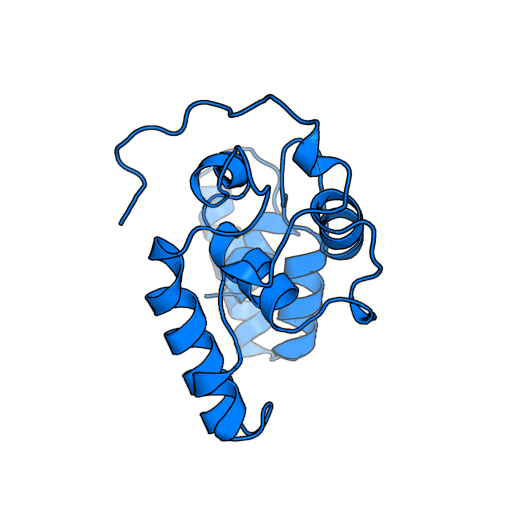4 -14.748 1.00 94.25 101 GLN A O 1
ATOM 842 N N . CYS A 1 102 ? 3.697 1.729 -15.454 1.00 96.19 102 CYS A N 1
ATOM 843 C CA . CYS A 1 102 ? 4.541 1.588 -14.270 1.00 96.19 102 CYS A CA 1
ATOM 844 C C . CYS A 1 102 ? 4.501 2.834 -13.389 1.00 96.19 102 CYS A C 1
ATOM 846 O O . CYS A 1 102 ? 4.158 3.927 -13.841 1.00 96.19 102 CYS A O 1
ATOM 848 N N . ALA A 1 103 ? 4.825 2.675 -12.105 1.00 96.38 103 ALA A N 1
ATOM 849 C CA . ALA A 1 103 ? 4.840 3.799 -11.182 1.00 96.38 103 ALA A CA 1
ATOM 850 C C . ALA A 1 103 ? 5.870 4.861 -11.609 1.00 96.38 103 ALA A C 1
ATOM 852 O O . ALA A 1 103 ? 6.974 4.536 -12.053 1.00 96.38 103 ALA A O 1
ATOM 853 N N . LEU A 1 104 ? 5.508 6.137 -11.456 1.00 95.75 104 LEU A N 1
ATOM 854 C CA . LEU A 1 104 ? 6.304 7.259 -11.951 1.00 95.75 104 LEU A CA 1
ATOM 855 C C . LEU A 1 104 ? 7.686 7.342 -11.271 1.00 95.75 104 LEU A C 1
ATOM 857 O O . LEU A 1 104 ? 7.772 7.217 -10.042 1.00 95.75 104 LEU A O 1
ATOM 861 N N . PRO A 1 105 ? 8.752 7.700 -12.014 1.00 94.88 105 PRO A N 1
ATOM 862 C CA . PRO A 1 105 ? 10.082 7.948 -11.445 1.00 94.88 105 PRO A CA 1
ATOM 863 C C . PRO A 1 105 ? 10.093 9.020 -10.344 1.00 94.88 105 PRO A C 1
ATOM 865 O O . PRO A 1 105 ? 10.906 8.973 -9.419 1.00 94.88 105 PRO A O 1
ATOM 868 N N . SER A 1 106 ? 9.152 9.972 -10.384 1.00 93.88 106 SER A N 1
ATOM 869 C CA . SER A 1 106 ? 8.983 11.010 -9.354 1.00 93.88 106 SER A CA 1
ATOM 870 C C . SER A 1 106 ? 8.692 10.439 -7.957 1.00 93.88 106 SER A C 1
ATOM 872 O O . SER A 1 106 ? 8.958 11.093 -6.947 1.00 93.88 106 SER A O 1
ATOM 874 N N . LEU A 1 107 ? 8.222 9.191 -7.866 1.00 94.75 107 LEU A N 1
ATOM 875 C CA . LEU A 1 107 ? 7.968 8.492 -6.605 1.00 94.75 107 LEU A CA 1
ATOM 876 C C . LEU A 1 107 ? 9.226 7.881 -5.980 1.00 94.75 107 LEU A C 1
ATOM 878 O O . LEU A 1 107 ? 9.148 7.343 -4.873 1.00 94.75 107 LEU A O 1
ATOM 882 N N . ALA A 1 108 ? 10.394 8.001 -6.620 1.00 94.88 108 ALA A N 1
ATOM 883 C CA . ALA A 1 108 ? 11.650 7.433 -6.133 1.00 94.88 108 ALA A CA 1
ATOM 884 C C . ALA A 1 108 ? 11.977 7.848 -4.690 1.00 94.88 108 ALA A C 1
ATOM 886 O O . ALA A 1 108 ? 12.472 7.036 -3.909 1.00 94.88 108 ALA A O 1
ATOM 887 N N . TRP A 1 109 ? 11.651 9.082 -4.294 1.00 93.50 109 TRP A N 1
ATOM 888 C CA . TRP A 1 109 ? 11.841 9.533 -2.914 1.00 93.50 109 TRP A CA 1
ATOM 889 C C . TRP A 1 109 ? 10.971 8.763 -1.912 1.00 93.50 109 TRP A C 1
ATOM 891 O O . TRP A 1 109 ? 11.468 8.365 -0.857 1.00 93.50 109 TRP A O 1
ATOM 901 N N . HIS A 1 110 ? 9.701 8.504 -2.245 1.00 92.12 110 HIS A N 1
ATOM 902 C CA . HIS A 1 110 ? 8.781 7.739 -1.398 1.00 92.12 110 HIS A CA 1
ATOM 903 C C . HIS A 1 110 ? 9.258 6.293 -1.257 1.00 92.12 110 HIS A C 1
ATOM 905 O O . HIS A 1 110 ? 9.381 5.782 -0.142 1.00 92.12 110 HIS A O 1
ATOM 911 N N . PHE A 1 111 ? 9.615 5.672 -2.384 1.00 95.75 111 PHE A N 1
ATOM 912 C CA . PHE A 1 111 ? 10.160 4.318 -2.421 1.00 95.75 111 PHE A CA 1
ATOM 913 C C . PHE A 1 111 ? 11.435 4.204 -1.591 1.00 95.75 111 PHE A C 1
ATOM 915 O O . PHE A 1 111 ? 11.551 3.304 -0.758 1.00 95.75 111 PHE A O 1
ATOM 922 N N . ARG A 1 112 ? 12.367 5.150 -1.750 1.00 95.12 112 ARG A N 1
ATOM 923 C CA . ARG A 1 112 ? 13.613 5.175 -0.984 1.00 95.12 112 ARG A CA 1
ATOM 924 C C . ARG A 1 112 ? 13.350 5.348 0.506 1.00 95.12 112 ARG A C 1
ATOM 926 O O . ARG A 1 112 ? 13.944 4.632 1.300 1.00 95.12 112 ARG A O 1
ATOM 933 N N . LYS A 1 113 ? 12.447 6.250 0.901 1.00 93.19 113 LYS A N 1
ATOM 934 C CA . LYS A 1 113 ? 12.100 6.449 2.315 1.00 93.19 113 LYS A CA 1
ATOM 935 C C . LYS A 1 113 ? 11.536 5.188 2.960 1.00 93.19 113 LYS A C 1
ATOM 937 O O . LYS A 1 113 ? 12.000 4.812 4.035 1.00 93.19 113 LYS A O 1
ATOM 942 N N . ILE A 1 114 ? 10.567 4.542 2.310 1.00 91.88 114 ILE A N 1
ATOM 943 C CA . ILE A 1 114 ? 9.948 3.315 2.826 1.00 91.88 114 ILE A CA 1
ATOM 944 C C . ILE A 1 114 ? 10.980 2.186 2.868 1.00 91.88 114 ILE A C 1
ATOM 946 O O . ILE A 1 114 ? 11.115 1.522 3.890 1.00 91.88 114 ILE A O 1
ATOM 950 N N . THR A 1 115 ? 11.777 2.023 1.811 1.00 94.56 115 THR A N 1
ATOM 951 C CA . THR A 1 115 ? 12.826 0.995 1.761 1.00 94.56 115 THR A CA 1
ATOM 952 C C . THR A 1 115 ? 13.861 1.189 2.868 1.00 94.56 115 THR A C 1
ATOM 954 O O . THR A 1 115 ? 14.165 0.241 3.584 1.00 94.56 115 THR A O 1
ATOM 957 N N . THR A 1 116 ? 14.350 2.417 3.083 1.00 93.31 116 THR A N 1
ATOM 958 C CA . THR A 1 116 ? 15.267 2.727 4.191 1.00 93.31 116 THR A CA 1
ATOM 959 C C . THR A 1 116 ? 14.646 2.378 5.540 1.00 93.31 116 THR A C 1
ATOM 961 O O . THR A 1 116 ? 15.312 1.780 6.380 1.00 93.31 116 THR A O 1
ATOM 964 N N . PHE A 1 117 ? 13.371 2.712 5.756 1.00 91.44 117 PHE A N 1
ATOM 965 C CA . PHE A 1 117 ? 12.674 2.335 6.983 1.00 91.44 117 PHE A CA 1
ATOM 966 C C . PHE A 1 117 ? 12.628 0.809 7.165 1.00 91.44 117 PHE A C 1
ATOM 968 O O . PHE A 1 117 ? 12.963 0.320 8.239 1.00 91.44 117 PHE A O 1
ATOM 975 N N . LEU A 1 118 ? 12.285 0.052 6.119 1.00 91.94 118 LEU A N 1
ATOM 976 C CA . LEU A 1 118 ? 12.223 -1.412 6.168 1.00 91.94 118 LEU A CA 1
ATOM 977 C C . LEU A 1 118 ? 13.591 -2.052 6.444 1.00 91.94 118 LEU A C 1
ATOM 979 O O . LEU A 1 118 ? 13.667 -2.993 7.232 1.00 91.94 118 LEU A O 1
ATOM 983 N N . VAL A 1 119 ? 14.666 -1.513 5.866 1.00 94.12 119 VAL A N 1
ATOM 984 C CA . VAL A 1 119 ? 16.044 -1.944 6.154 1.00 94.12 119 VAL A CA 1
ATOM 985 C C . VAL A 1 119 ? 16.410 -1.674 7.614 1.00 94.12 119 VAL A C 1
ATOM 987 O O . VAL A 1 119 ? 16.905 -2.566 8.294 1.00 94.12 119 VAL A O 1
ATOM 990 N N . LEU A 1 120 ? 16.109 -0.481 8.141 1.00 92.81 120 LEU A N 1
ATOM 991 C CA . LEU A 1 120 ? 16.377 -0.139 9.548 1.00 92.81 120 LEU A CA 1
ATOM 992 C C . LEU A 1 120 ? 15.598 -1.013 10.540 1.00 92.81 120 LEU A C 1
ATOM 994 O O . LEU A 1 120 ? 16.014 -1.164 11.685 1.00 92.81 120 LEU A O 1
ATOM 998 N N . GLN A 1 121 ? 14.460 -1.562 10.118 1.00 90.25 121 GLN A N 1
ATOM 999 C CA . GLN A 1 121 ? 13.657 -2.501 10.900 1.00 90.25 121 GLN A CA 1
ATOM 1000 C C . GLN A 1 121 ? 14.024 -3.976 10.639 1.00 90.25 121 GLN A C 1
ATOM 1002 O O . GLN A 1 121 ? 13.354 -4.860 11.163 1.00 90.25 121 GLN A O 1
ATOM 1007 N N . ASN A 1 122 ? 15.084 -4.253 9.867 1.00 92.44 122 ASN A N 1
ATOM 1008 C CA . ASN A 1 122 ? 15.548 -5.594 9.485 1.00 92.44 122 ASN A CA 1
ATOM 1009 C C . ASN A 1 122 ? 14.534 -6.435 8.682 1.00 92.44 122 ASN A C 1
ATOM 1011 O O . ASN A 1 122 ? 14.619 -7.661 8.681 1.00 92.44 122 ASN A O 1
ATOM 1015 N N . TYR A 1 123 ? 13.594 -5.802 7.973 1.00 90.25 123 TYR A N 1
ATOM 1016 C CA . TYR A 1 123 ? 12.683 -6.510 7.062 1.00 90.25 123 TYR A CA 1
ATOM 1017 C C . TYR A 1 123 ? 13.297 -6.771 5.683 1.00 90.25 123 TYR A C 1
ATOM 1019 O O . TYR A 1 123 ? 12.837 -7.662 4.974 1.00 90.25 123 TYR A O 1
ATOM 1027 N N . LEU A 1 124 ? 14.308 -5.992 5.286 1.00 93.56 124 LEU A N 1
ATOM 1028 C CA . LEU A 1 124 ? 14.976 -6.088 3.987 1.00 93.56 124 LEU A CA 1
ATOM 1029 C C . LEU A 1 124 ? 16.501 -5.988 4.143 1.00 93.56 124 LEU A C 1
ATOM 1031 O O . LEU A 1 124 ? 16.970 -5.303 5.056 1.00 93.56 124 LEU A O 1
ATOM 1035 N N . PRO A 1 125 ? 17.281 -6.615 3.245 1.00 94.38 125 PRO A N 1
ATOM 1036 C CA . PRO A 1 125 ? 18.731 -6.470 3.231 1.00 94.38 125 PRO A CA 1
ATOM 1037 C C . PRO A 1 125 ? 19.151 -5.070 2.747 1.00 94.38 125 PRO A C 1
ATOM 1039 O O . PRO A 1 125 ? 18.418 -4.400 2.016 1.00 94.38 125 PRO A O 1
ATOM 1042 N N . ALA A 1 126 ? 20.328 -4.604 3.175 1.00 91.00 126 ALA A N 1
ATOM 1043 C CA . ALA A 1 126 ? 20.768 -3.216 2.981 1.00 91.00 126 ALA A CA 1
ATOM 1044 C C . ALA A 1 126 ? 20.954 -2.803 1.506 1.00 91.00 126 ALA A C 1
ATOM 1046 O O . ALA A 1 126 ? 20.752 -1.639 1.159 1.00 91.00 126 ALA A O 1
ATOM 1047 N N . ASP A 1 127 ? 21.277 -3.755 0.634 1.00 92.38 127 ASP A N 1
ATOM 1048 C CA . ASP A 1 127 ? 21.387 -3.585 -0.821 1.00 92.38 127 ASP A CA 1
ATOM 1049 C C . ASP A 1 127 ? 20.039 -3.259 -1.495 1.00 92.38 127 ASP A C 1
ATOM 1051 O O . ASP A 1 127 ? 19.999 -2.689 -2.587 1.00 92.38 127 ASP A O 1
ATOM 1055 N N . SER A 1 128 ? 18.916 -3.526 -0.818 1.00 92.44 128 SER A N 1
ATOM 1056 C CA . SER A 1 128 ? 17.565 -3.247 -1.325 1.00 92.44 128 SER A CA 1
ATOM 1057 C C . SER A 1 128 ? 17.323 -1.769 -1.644 1.00 92.44 128 SER A C 1
ATOM 1059 O O . SER A 1 128 ? 16.535 -1.451 -2.534 1.00 92.44 128 SER A O 1
ATOM 1061 N N . ILE A 1 129 ? 18.009 -0.847 -0.954 1.00 88.62 129 ILE A N 1
ATOM 1062 C CA . ILE A 1 129 ? 17.882 0.607 -1.174 1.00 88.62 129 ILE A CA 1
ATOM 1063 C C . ILE A 1 129 ? 18.273 0.975 -2.615 1.00 88.62 129 ILE A C 1
ATOM 1065 O O . ILE A 1 129 ? 17.706 1.891 -3.220 1.00 88.62 129 ILE A O 1
ATOM 1069 N N . GLU A 1 130 ? 19.226 0.248 -3.192 1.00 88.19 130 GLU A N 1
ATOM 1070 C CA . GLU A 1 130 ? 19.727 0.507 -4.537 1.00 88.19 130 GLU A CA 1
ATOM 1071 C C . GLU A 1 130 ? 18.957 -0.250 -5.621 1.00 88.19 130 GLU A C 1
ATOM 1073 O O . GLU A 1 130 ? 18.962 0.189 -6.768 1.00 88.19 130 GLU A O 1
ATOM 1078 N N . THR A 1 131 ? 18.255 -1.330 -5.284 1.00 91.50 131 THR A N 1
ATOM 1079 C CA . THR A 1 131 ? 17.571 -2.185 -6.269 1.00 91.50 131 THR A CA 1
ATOM 1080 C C . THR A 1 131 ? 16.075 -1.899 -6.389 1.00 91.50 131 THR A C 1
ATOM 1082 O O . THR A 1 131 ? 15.500 -2.057 -7.471 1.00 91.50 131 THR A O 1
ATOM 1085 N N . ILE A 1 132 ? 15.435 -1.449 -5.307 1.00 94.75 132 ILE A N 1
ATOM 1086 C CA . ILE A 1 132 ? 14.005 -1.138 -5.282 1.00 94.75 132 ILE A CA 1
ATOM 1087 C C . ILE A 1 132 ? 13.766 0.225 -5.931 1.00 94.75 132 ILE A C 1
ATOM 1089 O O . ILE A 1 132 ? 14.341 1.249 -5.546 1.00 94.75 132 ILE A O 1
ATOM 1093 N N . ARG A 1 133 ? 12.913 0.225 -6.953 1.00 95.25 133 ARG A N 1
ATOM 1094 C CA . ARG A 1 133 ? 12.646 1.361 -7.834 1.0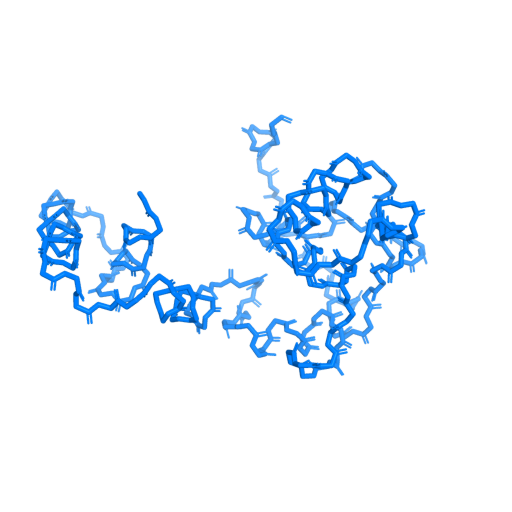0 95.25 133 ARG A CA 1
ATOM 1095 C C . ARG A 1 133 ? 11.163 1.391 -8.223 1.00 95.25 133 ARG A C 1
ATOM 1097 O O . ARG A 1 133 ? 10.594 0.308 -8.395 1.00 95.25 133 ARG A O 1
ATOM 1104 N N . PRO A 1 134 ? 10.537 2.577 -8.338 1.00 95.12 134 PRO A N 1
ATOM 1105 C CA . PRO A 1 134 ? 9.120 2.693 -8.689 1.00 95.12 134 PRO A CA 1
ATOM 1106 C C . PRO A 1 134 ? 8.798 2.072 -10.051 1.00 95.12 134 PRO A C 1
ATOM 1108 O O . PRO A 1 134 ? 7.785 1.399 -10.191 1.00 95.12 134 PRO A O 1
ATOM 1111 N N . GLU A 1 135 ? 9.710 2.155 -11.014 1.00 95.25 135 GLU A N 1
ATOM 1112 C CA . GLU A 1 135 ? 9.545 1.629 -12.371 1.00 95.25 135 GLU A CA 1
ATOM 1113 C C . GLU A 1 135 ? 9.412 0.096 -12.411 1.00 95.25 135 GLU A C 1
ATOM 1115 O O . GLU A 1 135 ? 9.049 -0.471 -13.435 1.00 95.25 135 GLU 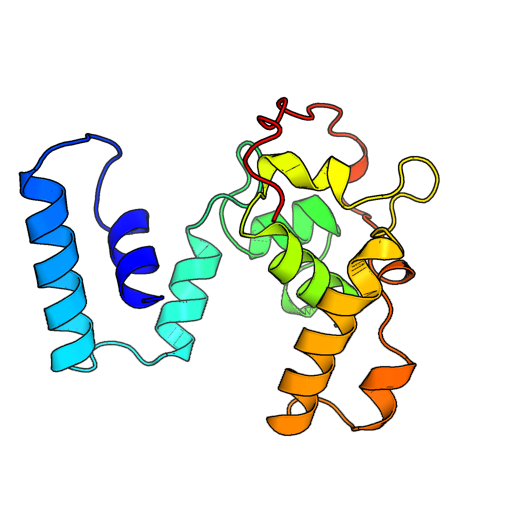A O 1
ATOM 1120 N N . ARG A 1 136 ? 9.692 -0.599 -11.298 1.00 95.00 136 ARG A N 1
ATOM 1121 C CA . ARG A 1 136 ? 9.472 -2.048 -11.156 1.00 95.00 136 ARG A CA 1
ATOM 1122 C C . ARG A 1 136 ? 8.068 -2.403 -10.664 1.00 95.00 136 ARG A C 1
ATOM 1124 O O . ARG A 1 136 ? 7.726 -3.581 -10.649 1.00 95.00 136 ARG A O 1
ATOM 1131 N N . ALA A 1 137 ? 7.282 -1.419 -10.236 1.00 96.69 137 ALA A N 1
ATOM 1132 C CA . ALA A 1 137 ? 5.890 -1.581 -9.843 1.00 96.69 137 ALA A CA 1
ATOM 1133 C C . ALA A 1 137 ? 4.990 -1.237 -11.036 1.00 96.69 137 ALA A C 1
ATOM 1135 O O . ALA A 1 137 ? 4.517 -0.108 -11.172 1.00 96.69 137 ALA A O 1
ATOM 1136 N N . CYS A 1 138 ? 4.794 -2.213 -11.919 1.00 96.75 138 CYS A N 1
ATOM 1137 C CA . CYS A 1 138 ? 3.955 -2.059 -13.102 1.00 96.75 138 CYS A CA 1
ATOM 1138 C C . CYS A 1 138 ? 2.588 -2.672 -12.863 1.00 96.75 138 CYS A C 1
ATOM 1140 O O . CYS A 1 138 ? 2.488 -3.808 -12.403 1.00 96.75 138 CYS A O 1
ATOM 1142 N N . LEU A 1 139 ? 1.535 -1.919 -13.172 1.00 95.56 139 LEU A N 1
ATOM 1143 C CA . LEU A 1 139 ? 0.180 -2.441 -13.127 1.00 95.56 139 LEU A CA 1
ATOM 1144 C C . LEU A 1 139 ? 0.095 -3.634 -14.073 1.00 95.56 139 LEU A C 1
ATOM 1146 O O . LEU A 1 139 ? 0.592 -3.567 -15.193 1.00 95.56 139 LEU A O 1
ATOM 1150 N N . THR A 1 140 ? -0.559 -4.700 -13.637 1.00 95.56 140 THR A N 1
ATOM 1151 C CA . THR A 1 140 ? -0.806 -5.916 -14.435 1.00 95.56 140 THR A CA 1
ATOM 1152 C C . THR A 1 140 ? -2.250 -6.401 -14.309 1.00 95.56 140 THR A C 1
ATOM 1154 O O . THR A 1 140 ? -2.676 -7.280 -15.056 1.00 95.56 140 THR A O 1
ATOM 1157 N N . GLY A 1 141 ? -3.022 -5.820 -13.384 1.00 92.69 141 GLY A N 1
ATOM 1158 C CA . GLY A 1 141 ? -4.432 -6.123 -13.168 1.00 92.69 141 GLY A CA 1
ATOM 1159 C C . GLY A 1 141 ? -5.403 -5.220 -13.932 1.00 92.69 141 GLY A C 1
ATOM 1160 O O . GLY A 1 141 ? -5.046 -4.480 -14.853 1.00 92.69 141 GLY A O 1
ATOM 1161 N N . ALA A 1 142 ? -6.673 -5.276 -13.525 1.00 91.62 142 ALA A N 1
ATOM 1162 C CA . ALA A 1 142 ? -7.769 -4.510 -14.121 1.00 91.62 142 ALA A CA 1
ATOM 1163 C C . ALA A 1 142 ? -7.555 -2.982 -14.077 1.00 91.62 142 ALA A C 1
ATOM 1165 O O . ALA A 1 142 ? -8.062 -2.273 -14.950 1.00 91.62 142 ALA A O 1
ATOM 1166 N N . ALA A 1 143 ? -6.754 -2.482 -13.130 1.00 90.12 143 ALA A N 1
ATOM 1167 C CA . ALA A 1 143 ? -6.411 -1.070 -12.977 1.00 90.12 143 ALA A CA 1
ATOM 1168 C C . ALA A 1 143 ? -5.831 -0.424 -14.250 1.00 90.12 143 ALA A C 1
ATOM 1170 O O . ALA A 1 143 ? -6.038 0.770 -14.466 1.00 90.12 143 ALA A O 1
ATOM 1171 N N . GLN A 1 144 ? -5.166 -1.189 -15.125 1.00 88.38 144 GLN A N 1
ATOM 1172 C CA . GLN A 1 144 ? -4.662 -0.675 -16.407 1.00 88.38 144 GLN A CA 1
ATOM 1173 C C . GLN A 1 144 ? -5.792 -0.134 -17.304 1.00 88.38 144 GLN A C 1
ATOM 1175 O O . GLN A 1 144 ? -5.658 0.881 -17.990 1.00 88.38 144 GLN A O 1
ATOM 1180 N N . ARG A 1 145 ? -6.943 -0.819 -17.298 1.00 81.31 145 ARG A N 1
ATOM 1181 C CA . ARG A 1 145 ? -8.062 -0.572 -18.224 1.00 81.31 145 ARG A CA 1
ATOM 1182 C C . ARG A 1 145 ? -9.062 0.446 -17.682 1.00 81.31 145 ARG A C 1
ATOM 1184 O O . ARG A 1 145 ? -9.850 1.005 -18.444 1.00 81.31 145 ARG A O 1
ATOM 1191 N N . THR A 1 146 ? -9.030 0.708 -16.379 1.00 75.38 146 THR A N 1
ATOM 1192 C CA . THR A 1 146 ? -9.955 1.621 -15.706 1.00 75.38 146 THR A CA 1
ATOM 1193 C C . THR A 1 146 ? -9.611 3.072 -16.039 1.00 75.38 146 THR A C 1
ATOM 1195 O O . THR A 1 146 ? -8.770 3.691 -15.395 1.00 75.38 146 THR A O 1
ATOM 1198 N N . ARG A 1 147 ? -10.273 3.642 -17.056 1.00 61.12 147 ARG A N 1
ATOM 1199 C CA . ARG A 1 147 ? -10.094 5.044 -17.500 1.00 61.12 147 ARG A CA 1
ATOM 1200 C C . ARG A 1 147 ? -10.641 6.102 -16.535 1.00 61.12 147 ARG A C 1
ATOM 1202 O O . ARG A 1 147 ? -10.441 7.289 -16.770 1.00 61.12 147 ARG A O 1
ATOM 1209 N N . GLN A 1 148 ? -11.341 5.708 -15.474 1.00 54.41 148 GLN A N 1
ATOM 1210 C CA . GLN A 1 148 ? -11.909 6.656 -14.518 1.00 54.41 148 GLN A CA 1
ATOM 1211 C C . GLN A 1 148 ? -10.821 7.207 -13.585 1.00 54.41 148 GLN A C 1
ATOM 1213 O O . GLN A 1 148 ? -10.624 6.716 -12.478 1.00 54.41 148 GLN A O 1
ATOM 1218 N N . ALA A 1 149 ? -10.132 8.261 -14.021 1.00 52.34 149 ALA A N 1
ATOM 1219 C CA . ALA A 1 149 ? -9.595 9.241 -13.088 1.00 52.34 149 ALA A CA 1
ATOM 1220 C C . ALA A 1 149 ? -10.776 10.099 -12.619 1.00 52.34 149 ALA A C 1
ATOM 1222 O O . ALA A 1 149 ? -11.305 10.907 -13.382 1.00 52.34 149 ALA A O 1
ATOM 1223 N N . ILE A 1 150 ? -11.242 9.900 -11.385 1.00 47.94 150 ILE A N 1
ATOM 1224 C CA . ILE A 1 150 ? -12.124 10.894 -10.765 1.00 47.94 150 ILE A CA 1
ATOM 1225 C C . ILE A 1 150 ? -11.236 12.120 -10.511 1.00 47.94 150 ILE A C 1
ATOM 1227 O O . ILE A 1 150 ? -10.198 11.952 -9.868 1.00 47.94 150 ILE A O 1
ATOM 1231 N N . PRO A 1 151 ? -11.578 13.318 -11.020 1.00 44.53 151 PRO A N 1
ATOM 1232 C CA . PRO A 1 151 ? -10.729 14.492 -10.874 1.00 44.53 151 PRO A CA 1
ATOM 1233 C C . PRO A 1 151 ? -10.475 14.767 -9.393 1.00 44.53 151 PRO A C 1
ATOM 1235 O O . PRO A 1 151 ? -11.400 14.855 -8.583 1.00 44.53 151 PRO A O 1
ATOM 1238 N N . VAL A 1 152 ? -9.196 14.858 -9.049 1.00 48.69 152 VAL A N 1
ATOM 1239 C CA . VAL A 1 152 ? -8.723 15.131 -7.696 1.00 48.69 152 VAL A CA 1
ATOM 1240 C C . VAL A 1 152 ? -8.533 16.644 -7.592 1.00 48.69 152 VAL A C 1
ATOM 1242 O O . VAL A 1 152 ? -7.845 17.210 -8.442 1.00 48.69 152 VAL A O 1
ATOM 1245 N N . PRO A 1 153 ? -9.136 17.333 -6.607 1.00 39.25 153 PRO A N 1
ATOM 1246 C CA . PRO A 1 153 ? -8.896 18.757 -6.406 1.00 39.25 153 PRO A CA 1
ATOM 1247 C C . PRO A 1 153 ? -7.399 19.011 -6.195 1.00 39.25 153 PRO A C 1
ATOM 1249 O O . PRO A 1 153 ? -6.764 18.320 -5.393 1.00 39.25 153 PRO A O 1
ATOM 1252 N N . HIS A 1 154 ? -6.854 20.008 -6.898 1.00 46.91 154 HIS A N 1
ATOM 1253 C CA . HIS A 1 154 ? -5.425 20.355 -6.900 1.00 46.91 154 HIS A CA 1
ATOM 1254 C C . HIS A 1 154 ? -4.828 20.618 -5.500 1.00 46.91 154 HIS A C 1
ATOM 1256 O O . HIS A 1 154 ? -3.618 20.514 -5.335 1.00 46.91 154 HIS A O 1
ATOM 1262 N N . ASP A 1 155 ? -5.661 20.853 -4.484 1.00 44.59 155 ASP A N 1
ATOM 1263 C CA . ASP A 1 155 ? -5.258 21.167 -3.106 1.00 44.59 155 ASP A CA 1
ATOM 1264 C C . ASP A 1 155 ? -4.848 19.947 -2.252 1.00 44.59 155 ASP A C 1
ATOM 1266 O O . ASP A 1 155 ? -4.639 20.077 -1.046 1.00 44.59 155 ASP A O 1
ATOM 1270 N N . THR A 1 156 ? -4.780 18.741 -2.829 1.00 38.34 156 THR A N 1
ATOM 1271 C CA . THR A 1 156 ? -4.514 17.491 -2.077 1.00 38.34 156 THR A CA 1
ATOM 1272 C C . THR A 1 156 ? -3.181 16.813 -2.392 1.00 38.34 156 THR A C 1
ATOM 1274 O O . THR A 1 156 ? -2.888 15.758 -1.824 1.00 38.34 156 THR A O 1
ATOM 1277 N N . LEU A 1 157 ? -2.347 17.413 -3.243 1.00 33.38 157 LEU A N 1
ATOM 1278 C CA . LEU A 1 157 ? -0.959 16.985 -3.412 1.00 33.38 157 LEU A CA 1
ATOM 1279 C C . LEU A 1 157 ? -0.069 17.750 -2.411 1.00 33.38 157 LEU A C 1
ATOM 1281 O O . LEU A 1 157 ? -0.157 18.978 -2.375 1.00 33.38 157 LEU A O 1
ATOM 1285 N N . PRO A 1 158 ? 0.725 17.054 -1.574 1.00 39.94 158 PRO A N 1
ATOM 1286 C CA . PRO A 1 158 ? 1.675 17.685 -0.659 1.00 39.94 158 PRO A CA 1
ATOM 1287 C C . PRO A 1 158 ? 2.873 18.315 -1.380 1.00 39.94 158 PRO A C 1
ATOM 1289 O O . PRO A 1 158 ? 3.249 17.819 -2.468 1.00 39.94 158 PRO A O 1
#

Radius of gyration: 17.13 Å; chains: 1; bounding box: 45×34×49 Å

Foldseek 3Di:
DLLLLLCPQPPDDPDDDPVVVVSSVVSSCCCVVVVVDDPVRSVQSNQQRDDLEVVQGHPQSVCCAFAVDGPVPDDPLQVLLSVVCRVPNLQSVVQADLPQQFGDQVCLVSQLVVQVVCVVVVNDPPCCSVVRGRRVNHGDHNNNVPPDSPDDPPVPDD

pLDDT: mean 80.52, std 16.65, range [33.38, 97.88]

Secondary structure (DSSP, 8-state):
-HHHHHHHHHS--S---HHHHHHHHHHHHHHHHHT-S-HHHHHHHHHHHSEEETTEESHHHHHHHHHSS-GGG--HHHHHHHHHHTTSGGGGGGGB-TTT-BB-GGGHHHHHHHHHHHHHTTSS-TTHHHH--GGG-B--SGGGT----PPPPGGG--

Sequence (158 aa):
TLTMQVVRNLLLNREKTLARKVEEVILTALIERFRLLSKERLAELYFNIIEWGPEVYGLTEASRFYFAKEPHDLTIPEAIFLGVILPSPRAYRYFVDEDTQCALPSLAWHFRKITTFLVLQNYLPADSIETIRPERACLTGAAQRTRQAIPVPHDTLP